Protein AF-A0A350XGF3-F1 (afdb_monomer_lite)

Sequence (106 aa):
MHIVAGIKLPKSADASDLYIQCNEAASINYQEDDKQVLLRQGDTLSTNSYFNSFYEFFYTKYTTLNNIYYLLQLEGDFEVTVRREFNENTKKEIVCQAKFENCQFS

Foldseek 3Di:
DDDPADQDQDLDPVCRQQRKDWDPQWDWDNPDPPTDTDDDPPIDIDRPHNRRDDPVVCCVVPHPDPDDDDDDFDAAKDKDWDWDADPPDRDIDTPDIDIDHRGDGD

pLDDT: mean 85.81, std 10.12, range [57.72, 96.62]

Structure (mmCIF, N/CA/C/O backbone):
data_AF-A0A350XGF3-F1
#
_entry.id   AF-A0A350XGF3-F1
#
loop_
_atom_site.group_PDB
_atom_site.id
_atom_site.type_symbol
_atom_site.label_atom_id
_atom_site.label_alt_id
_atom_site.label_comp_id
_atom_site.label_asym_id
_atom_site.label_entity_id
_atom_site.label_seq_id
_atom_site.pdbx_PDB_ins_code
_atom_site.Cartn_x
_atom_site.Cartn_y
_atom_site.Cartn_z
_atom_site.occupancy
_atom_site.B_iso_or_equiv
_atom_site.auth_seq_id
_atom_site.auth_comp_id
_atom_site.auth_asym_id
_atom_site.auth_atom_id
_atom_site.pdbx_PDB_model_num
ATOM 1 N N . MET A 1 1 ? -9.462 -13.672 -9.185 1.00 68.38 1 MET A N 1
ATOM 2 C CA . MET A 1 1 ? -8.614 -12.633 -8.562 1.00 68.38 1 MET A CA 1
ATOM 3 C C . MET A 1 1 ? -7.297 -13.282 -8.175 1.00 68.38 1 MET A C 1
ATOM 5 O O . MET A 1 1 ? -7.343 -14.312 -7.516 1.00 68.38 1 MET A O 1
ATOM 9 N N . HIS A 1 2 ? -6.158 -12.738 -8.605 1.00 84.88 2 HIS A N 1
ATOM 10 C CA . HIS A 1 2 ? -4.837 -13.223 -8.191 1.00 84.88 2 HIS A CA 1
ATOM 11 C C . HIS A 1 2 ? -4.149 -12.141 -7.365 1.00 84.88 2 HIS A C 1
ATOM 13 O O . HIS A 1 2 ? -4.083 -10.991 -7.791 1.00 84.88 2 HIS A O 1
ATOM 19 N N . ILE A 1 3 ? -3.667 -12.510 -6.180 1.00 87.75 3 ILE A N 1
ATOM 20 C CA . ILE A 1 3 ? -2.957 -11.591 -5.291 1.00 87.75 3 ILE A CA 1
ATOM 21 C C . ILE A 1 3 ? -1.519 -11.473 -5.798 1.00 87.75 3 ILE A C 1
ATOM 23 O O . ILE A 1 3 ? -0.777 -12.451 -5.774 1.00 87.75 3 ILE A O 1
ATOM 27 N N . VAL A 1 4 ? -1.140 -10.283 -6.272 1.00 88.75 4 VAL A N 1
ATOM 28 C CA . VAL A 1 4 ? 0.233 -9.993 -6.726 1.00 88.75 4 VAL A CA 1
ATOM 29 C C . VAL A 1 4 ? 1.136 -9.670 -5.533 1.00 88.75 4 VAL A C 1
ATOM 31 O O . VAL A 1 4 ? 2.258 -10.159 -5.444 1.00 88.75 4 VAL A O 1
ATOM 34 N N . ALA A 1 5 ? 0.627 -8.875 -4.592 1.00 87.75 5 ALA A N 1
ATOM 35 C CA . ALA A 1 5 ? 1.279 -8.539 -3.334 1.00 87.75 5 ALA A CA 1
ATOM 36 C C . ALA A 1 5 ? 0.217 -8.156 -2.293 1.00 87.75 5 ALA A C 1
ATOM 38 O O . ALA A 1 5 ? -0.853 -7.666 -2.654 1.00 87.75 5 ALA A O 1
ATOM 39 N N . GLY A 1 6 ? 0.519 -8.375 -1.014 1.00 88.06 6 GLY A N 1
ATOM 40 C CA . GLY A 1 6 ? -0.278 -7.886 0.112 1.00 88.06 6 GLY A CA 1
ATOM 41 C C . GLY A 1 6 ? 0.503 -6.842 0.904 1.00 88.06 6 GLY A C 1
ATOM 42 O O . GLY A 1 6 ? 1.731 -6.931 0.980 1.00 88.06 6 GLY A O 1
ATOM 43 N N . ILE A 1 7 ? -0.205 -5.880 1.499 1.00 88.31 7 ILE A N 1
ATOM 44 C CA . ILE A 1 7 ? 0.399 -4.900 2.407 1.00 88.31 7 ILE A CA 1
ATOM 45 C C . ILE A 1 7 ? 0.874 -5.641 3.660 1.00 88.31 7 ILE A C 1
ATOM 47 O O . ILE A 1 7 ? 0.113 -6.350 4.314 1.00 88.31 7 ILE A O 1
ATOM 51 N N . LYS A 1 8 ? 2.156 -5.497 3.981 1.00 89.06 8 LYS A N 1
ATOM 52 C CA . LYS A 1 8 ? 2.811 -6.112 5.132 1.00 89.06 8 LYS A CA 1
ATOM 53 C C . LYS A 1 8 ? 2.954 -5.093 6.250 1.00 89.06 8 LYS A C 1
ATOM 55 O O . LYS A 1 8 ? 3.437 -3.986 6.022 1.00 89.06 8 LYS A O 1
ATOM 60 N N . LEU A 1 9 ? 2.614 -5.503 7.465 1.00 86.69 9 LEU A N 1
ATOM 61 C CA . LEU A 1 9 ? 2.806 -4.698 8.666 1.00 86.69 9 LEU A CA 1
ATOM 62 C C . LEU A 1 9 ? 4.062 -5.133 9.428 1.00 86.69 9 LEU A C 1
ATOM 64 O O . LEU A 1 9 ? 4.348 -6.338 9.503 1.00 86.69 9 LEU A O 1
ATOM 68 N N . PRO A 1 10 ? 4.810 -4.179 10.008 1.00 86.31 10 PRO A N 1
ATOM 69 C CA . PRO A 1 10 ? 6.020 -4.490 10.753 1.00 86.31 10 PRO A CA 1
ATOM 70 C C . PRO A 1 10 ? 5.721 -5.396 11.959 1.00 86.31 10 PRO A C 1
ATOM 72 O O . PRO A 1 10 ? 4.613 -5.430 12.500 1.00 86.31 10 PRO A O 1
ATOM 75 N N . LYS A 1 11 ? 6.702 -6.216 12.356 1.00 82.31 11 LYS A N 1
ATOM 76 C CA . LYS A 1 11 ? 6.604 -7.092 13.544 1.00 82.31 11 LYS A CA 1
ATOM 77 C C . LYS A 1 11 ? 7.115 -6.422 14.820 1.00 82.31 11 LYS A C 1
ATOM 79 O O . LYS A 1 11 ? 6.727 -6.833 15.904 1.00 82.31 11 LYS A O 1
ATOM 84 N N . SER A 1 12 ? 7.958 -5.408 14.679 1.00 80.69 12 SER A N 1
ATOM 85 C CA . SER A 1 12 ? 8.492 -4.584 15.759 1.00 80.69 12 SER A CA 1
ATOM 86 C C . SER A 1 12 ? 8.779 -3.178 15.230 1.00 80.69 12 SER A C 1
ATOM 88 O O . SER A 1 12 ? 8.830 -2.968 14.014 1.00 80.69 12 SER A O 1
ATOM 90 N N . ALA A 1 13 ? 8.977 -2.228 16.142 1.00 81.44 13 ALA A N 1
ATOM 91 C CA . ALA A 1 13 ? 9.246 -0.834 15.800 1.00 81.44 13 ALA A CA 1
ATOM 92 C C . ALA A 1 13 ? 10.589 -0.639 15.069 1.00 81.44 13 ALA A C 1
ATOM 94 O O . ALA A 1 13 ? 10.668 0.192 14.170 1.00 81.44 13 ALA A O 1
ATOM 95 N N . ASP A 1 14 ? 11.609 -1.446 15.389 1.00 84.12 14 ASP A N 1
ATOM 96 C CA . ASP A 1 14 ? 12.992 -1.277 14.903 1.00 84.12 14 ASP A CA 1
ATOM 97 C C . ASP A 1 14 ? 13.133 -1.270 13.373 1.00 84.12 14 ASP A C 1
ATOM 99 O O . ASP A 1 14 ? 14.100 -0.738 12.835 1.00 84.12 14 ASP A O 1
ATOM 103 N N . ALA A 1 15 ? 12.180 -1.879 12.664 1.00 84.62 15 ALA A N 1
ATOM 104 C CA . ALA A 1 15 ? 12.166 -1.956 11.207 1.00 84.62 15 ALA A CA 1
ATOM 105 C C . ALA A 1 15 ? 10.896 -1.348 10.590 1.00 84.62 15 ALA A C 1
ATOM 107 O O . ALA A 1 15 ? 10.608 -1.634 9.427 1.00 84.62 15 ALA A O 1
ATOM 108 N N . SER A 1 16 ? 10.123 -0.551 11.342 1.00 85.38 16 SER A N 1
ATOM 109 C CA . SER A 1 16 ? 8.821 -0.034 10.893 1.00 85.38 16 SER A CA 1
ATOM 110 C C . SER A 1 16 ? 8.916 0.707 9.559 1.00 85.38 16 SER A C 1
ATOM 112 O O . SER A 1 16 ? 8.124 0.430 8.658 1.00 85.38 16 SER A O 1
ATOM 114 N N . ASP A 1 17 ? 9.950 1.531 9.381 1.00 87.69 17 ASP A N 1
ATOM 115 C CA . ASP A 1 17 ? 10.154 2.371 8.193 1.00 87.69 17 ASP A CA 1
ATOM 116 C C . ASP A 1 17 ? 10.297 1.580 6.881 1.00 87.69 17 ASP A C 1
ATOM 118 O O . ASP A 1 17 ? 10.016 2.099 5.798 1.00 87.69 17 ASP A O 1
ATOM 122 N N . LEU A 1 18 ? 10.700 0.304 6.950 1.00 91.38 18 LEU A N 1
ATOM 123 C CA . LEU A 1 18 ? 10.783 -0.573 5.776 1.00 91.38 18 LEU A CA 1
ATOM 124 C C . LEU A 1 18 ? 9.408 -1.050 5.292 1.00 91.38 18 LEU A C 1
ATOM 126 O O . LEU A 1 18 ? 9.285 -1.510 4.155 1.00 91.38 18 LEU A O 1
ATOM 130 N N . TYR A 1 19 ? 8.389 -0.960 6.146 1.00 90.75 19 TYR A N 1
ATOM 131 C CA . TYR A 1 19 ? 7.033 -1.429 5.884 1.00 90.75 19 TYR A CA 1
ATOM 132 C C . TYR A 1 19 ? 6.064 -0.261 5.738 1.00 90.75 19 TYR A C 1
ATOM 134 O O . TYR A 1 19 ? 5.334 -0.193 4.751 1.00 90.75 19 TYR A O 1
ATOM 142 N N . ILE A 1 20 ? 6.039 0.669 6.684 1.00 90.00 20 ILE A N 1
ATOM 143 C CA . ILE A 1 20 ? 5.048 1.739 6.729 1.00 90.00 20 ILE A CA 1
ATOM 144 C C . ILE A 1 20 ? 5.659 2.984 7.360 1.00 90.00 20 ILE A C 1
ATOM 146 O O . ILE A 1 20 ? 6.419 2.899 8.320 1.00 90.00 20 ILE A O 1
ATOM 150 N N . GLN A 1 21 ? 5.258 4.139 6.841 1.00 88.94 21 GLN A N 1
ATOM 151 C CA . GLN A 1 21 ? 5.547 5.440 7.421 1.00 88.94 21 GLN A CA 1
ATOM 152 C C . GLN A 1 21 ? 4.249 6.044 7.959 1.00 88.94 21 GLN A C 1
ATOM 154 O O . GLN A 1 21 ? 3.282 6.229 7.218 1.00 88.94 21 GLN A O 1
ATOM 159 N N . CYS A 1 22 ? 4.252 6.345 9.249 1.00 83.50 22 CYS A N 1
ATOM 160 C CA . CYS A 1 22 ? 3.168 6.999 9.971 1.00 83.50 22 CYS A CA 1
ATOM 161 C C . CYS A 1 22 ? 3.643 8.381 10.429 1.00 83.50 22 CYS A C 1
ATOM 163 O O . CYS A 1 22 ? 4.821 8.553 10.744 1.00 83.50 22 CYS A O 1
ATOM 165 N N . ASN A 1 23 ? 2.742 9.360 10.512 1.00 80.12 23 ASN A N 1
ATOM 166 C CA . ASN A 1 23 ? 3.004 10.538 11.341 1.00 80.12 23 ASN A CA 1
ATOM 167 C C . ASN A 1 23 ? 2.988 10.145 12.837 1.00 80.12 23 ASN A C 1
ATOM 169 O O . ASN A 1 23 ? 2.467 9.092 13.197 1.00 80.12 23 ASN A O 1
ATOM 173 N N . GLU A 1 24 ? 3.538 10.990 13.719 1.00 65.31 24 GLU A N 1
ATOM 174 C CA . GLU A 1 24 ? 3.700 10.691 15.162 1.00 65.31 24 GLU A CA 1
ATOM 175 C C . GLU A 1 24 ? 2.395 10.323 15.896 1.00 65.31 24 GLU A C 1
ATOM 177 O O . GLU A 1 24 ? 2.433 9.733 16.975 1.00 65.31 24 GLU A O 1
ATOM 182 N N . ALA A 1 25 ? 1.241 10.677 15.331 1.00 61.78 25 ALA A N 1
ATOM 183 C CA . ALA A 1 25 ? -0.070 10.444 15.922 1.00 61.78 25 ALA A CA 1
ATOM 184 C C . ALA A 1 25 ? -0.704 9.090 15.543 1.00 61.78 25 ALA A C 1
ATOM 186 O O . ALA A 1 25 ? -1.579 8.618 16.276 1.00 61.78 25 ALA A O 1
ATOM 187 N N . ALA A 1 26 ? -0.228 8.435 14.479 1.00 67.88 26 ALA A N 1
ATOM 188 C CA . ALA A 1 26 ? -0.713 7.127 14.055 1.00 67.88 26 ALA A CA 1
ATOM 189 C C . ALA A 1 26 ? -0.006 5.988 14.810 1.00 67.88 26 ALA A C 1
ATOM 191 O O . ALA A 1 26 ? 1.211 5.997 15.007 1.00 67.88 26 ALA A O 1
ATOM 192 N N . SER A 1 27 ? -0.771 4.969 15.214 1.00 70.62 27 SER A N 1
ATOM 193 C CA . SER A 1 27 ? -0.268 3.849 16.022 1.00 70.62 27 SER A CA 1
ATOM 194 C C . SER A 1 27 ? -0.515 2.503 15.345 1.00 70.62 27 SER A C 1
ATOM 196 O O . SER A 1 27 ? -1.610 2.235 14.850 1.00 70.62 27 SER A O 1
ATOM 198 N N . ILE A 1 28 ? 0.503 1.641 15.350 1.00 74.00 28 ILE A N 1
ATOM 199 C CA . ILE A 1 28 ? 0.420 0.265 14.848 1.00 74.00 28 ILE A CA 1
ATOM 200 C C . ILE A 1 28 ? 0.347 -0.670 16.054 1.00 74.00 28 ILE A C 1
ATOM 202 O O . ILE A 1 28 ? 1.224 -0.626 16.920 1.00 74.00 28 ILE A O 1
ATOM 206 N N . ASN A 1 29 ? -0.672 -1.530 16.109 1.00 73.50 29 ASN A N 1
ATOM 207 C CA . ASN A 1 29 ? -0.715 -2.601 17.099 1.00 73.50 29 ASN A CA 1
ATOM 208 C C . ASN A 1 29 ? 0.139 -3.784 16.616 1.00 73.50 29 ASN A C 1
ATOM 210 O O . ASN A 1 29 ? -0.179 -4.444 15.629 1.00 73.50 29 ASN A O 1
ATOM 214 N N . TYR A 1 30 ? 1.251 -4.049 17.303 1.00 70.38 30 TYR A N 1
ATOM 215 C CA . TYR A 1 30 ? 2.193 -5.113 16.936 1.00 70.38 30 TYR A CA 1
ATOM 216 C C . TYR A 1 30 ? 1.843 -6.484 17.537 1.00 70.38 30 TYR A C 1
ATOM 218 O O . TYR A 1 30 ? 2.486 -7.470 17.175 1.00 70.38 30 TYR A O 1
ATOM 226 N N . GLN A 1 31 ? 0.884 -6.542 18.470 1.00 62.44 31 GLN A N 1
ATOM 227 C CA . GLN A 1 31 ? 0.633 -7.708 19.330 1.00 62.44 31 GLN A CA 1
ATOM 228 C C . GLN A 1 31 ? -0.510 -8.616 18.858 1.00 62.44 31 GLN A C 1
ATOM 230 O O . GLN A 1 31 ? -0.642 -9.720 19.378 1.00 62.44 31 GLN A O 1
ATOM 235 N N . GLU A 1 32 ? -1.324 -8.182 17.897 1.00 60.09 32 GLU A N 1
ATOM 236 C CA . GLU A 1 32 ? -2.479 -8.949 17.420 1.00 60.09 32 GLU A CA 1
ATOM 237 C C . GLU A 1 32 ? -2.164 -9.724 16.134 1.00 60.09 32 GLU A C 1
ATOM 239 O O . GLU A 1 32 ? -1.429 -9.248 15.264 1.00 60.09 32 GLU A O 1
ATOM 244 N N . ASP A 1 33 ? -2.735 -10.928 16.019 1.00 57.81 33 ASP A N 1
ATOM 245 C CA . ASP A 1 33 ? -2.680 -11.744 14.797 1.00 57.81 33 ASP A CA 1
ATOM 246 C C . ASP A 1 33 ? -3.462 -11.087 13.645 1.00 57.81 33 ASP A C 1
ATOM 248 O O . ASP A 1 33 ? -3.108 -11.267 12.478 1.00 57.81 33 ASP A O 1
ATOM 252 N N . ASP A 1 34 ? -4.468 -10.269 13.974 1.00 62.75 34 ASP A N 1
ATOM 253 C CA . ASP A 1 34 ? -5.240 -9.454 13.036 1.00 62.75 34 ASP A CA 1
ATOM 254 C C . ASP A 1 34 ? -4.748 -8.003 13.082 1.00 62.75 34 ASP A C 1
ATOM 256 O O . ASP A 1 34 ? -5.314 -7.124 13.731 1.00 62.75 34 ASP A O 1
ATOM 260 N N . LYS A 1 35 ? -3.581 -7.773 12.479 1.00 69.12 35 LYS A N 1
ATOM 261 C CA . LYS A 1 35 ? -2.896 -6.482 12.562 1.00 69.12 35 LYS A CA 1
ATOM 262 C C . LYS A 1 35 ? -3.694 -5.397 11.837 1.00 69.12 35 LYS A C 1
ATOM 264 O O . LYS A 1 35 ? -3.641 -5.289 10.613 1.00 69.12 35 LYS A O 1
ATOM 269 N N . GLN A 1 36 ? -4.360 -4.549 12.607 1.00 78.19 36 GLN A N 1
ATOM 270 C CA . GLN A 1 36 ? -5.010 -3.337 12.119 1.00 78.19 36 GLN A CA 1
ATOM 271 C C . GLN A 1 36 ? -4.119 -2.112 12.360 1.00 78.19 36 GLN A C 1
ATOM 273 O O . GLN A 1 36 ? -3.313 -2.065 13.296 1.00 78.19 36 GLN A O 1
ATOM 278 N N . VAL A 1 37 ? -4.254 -1.104 11.499 1.00 82.75 37 VAL A N 1
ATOM 279 C CA . VAL A 1 37 ? -3.623 0.207 11.696 1.00 82.75 37 VAL A CA 1
ATOM 280 C C . VAL A 1 37 ? -4.703 1.173 12.152 1.00 82.75 37 VAL A C 1
ATOM 282 O O . VAL A 1 37 ? -5.679 1.387 11.438 1.00 82.75 37 VAL A O 1
ATOM 285 N N . LEU A 1 38 ? -4.518 1.762 13.333 1.00 85.38 38 LEU A N 1
ATOM 286 C CA . LEU A 1 38 ? -5.447 2.739 13.886 1.00 85.38 38 LEU A CA 1
ATOM 287 C C . LEU A 1 38 ? -4.954 4.148 13.557 1.00 85.38 38 LEU A C 1
ATOM 289 O O . LEU A 1 38 ? -3.847 4.538 13.941 1.00 85.38 38 LEU A O 1
ATOM 293 N N . LEU A 1 39 ? -5.800 4.898 12.854 1.00 85.88 39 LEU A N 1
ATOM 294 C CA . LEU A 1 39 ? -5.564 6.281 12.454 1.00 85.88 39 LEU A CA 1
ATOM 295 C C . LEU A 1 39 ? -6.563 7.195 13.164 1.00 85.88 39 LEU A C 1
ATOM 297 O O . LEU A 1 39 ? -7.751 6.886 13.252 1.00 85.88 39 LEU A O 1
ATOM 301 N N . ARG A 1 40 ? -6.089 8.332 13.669 1.00 86.75 40 ARG A N 1
ATOM 302 C CA . ARG A 1 40 ? -6.935 9.424 14.157 1.00 86.75 40 ARG A CA 1
ATOM 303 C C . ARG A 1 40 ? -7.232 10.397 13.022 1.00 86.75 40 ARG A C 1
ATOM 305 O O . ARG A 1 40 ? -6.578 10.403 11.981 1.00 86.75 40 ARG A O 1
ATOM 312 N N . GLN A 1 41 ? -8.228 11.254 13.226 1.00 86.75 41 GLN A N 1
ATOM 313 C CA . GLN A 1 41 ? -8.546 12.291 12.252 1.00 86.75 41 GLN A CA 1
ATOM 314 C C . GLN A 1 41 ? -7.327 13.192 12.003 1.00 86.75 41 GLN A C 1
ATOM 316 O O . GLN A 1 41 ? -6.757 13.749 12.939 1.00 86.75 41 GLN A O 1
ATOM 321 N N . GLY A 1 42 ? -6.966 13.351 10.729 1.00 86.19 42 GLY A N 1
ATOM 322 C CA . GLY A 1 42 ? -5.793 14.118 10.304 1.00 86.19 42 GLY A CA 1
ATOM 323 C C . GLY A 1 42 ? -4.508 13.295 10.195 1.00 86.19 42 GLY A C 1
ATOM 324 O O . GLY A 1 42 ? -3.505 13.823 9.712 1.00 86.19 42 GLY A O 1
ATOM 325 N N . ASP A 1 43 ? -4.528 12.017 10.580 1.00 89.19 43 ASP A N 1
ATOM 326 C CA . ASP A 1 43 ? -3.368 11.151 10.419 1.00 89.19 43 ASP A CA 1
ATOM 327 C C . ASP A 1 43 ? -3.112 10.785 8.965 1.00 89.19 43 ASP A C 1
ATOM 329 O O . ASP A 1 43 ? -4.008 10.747 8.122 1.00 89.19 43 ASP A O 1
ATOM 333 N N . THR A 1 44 ? -1.842 10.523 8.661 1.00 89.50 44 THR A N 1
ATOM 334 C CA . THR A 1 44 ? -1.419 10.092 7.332 1.00 89.50 44 THR A CA 1
ATOM 335 C C . THR A 1 44 ? -0.593 8.826 7.442 1.00 89.50 44 THR A C 1
ATOM 337 O O . THR A 1 44 ? 0.415 8.777 8.147 1.00 89.50 44 THR A O 1
ATOM 340 N N . LEU A 1 45 ? -1.020 7.823 6.680 1.00 90.62 45 LEU A N 1
ATOM 341 C CA . LEU A 1 45 ? -0.330 6.560 6.494 1.00 90.62 45 LEU A CA 1
ATOM 342 C C . LEU A 1 45 ? 0.259 6.520 5.085 1.00 90.62 45 LEU A C 1
ATOM 344 O O . LEU A 1 45 ? -0.452 6.722 4.100 1.00 90.62 45 LEU A O 1
ATOM 348 N N . SER A 1 46 ? 1.547 6.221 4.977 1.00 91.38 46 SER A N 1
ATOM 349 C CA . SER A 1 46 ? 2.211 5.976 3.702 1.00 91.38 46 SER A CA 1
ATOM 350 C C . SER A 1 46 ? 2.740 4.549 3.650 1.00 91.38 46 SER A C 1
ATOM 352 O O . SER A 1 46 ? 3.540 4.123 4.482 1.00 91.38 46 SER A O 1
ATOM 354 N N . THR A 1 47 ? 2.322 3.818 2.619 1.00 92.19 47 THR A N 1
ATOM 355 C CA . THR A 1 47 ? 2.887 2.513 2.258 1.00 92.19 47 THR A CA 1
ATOM 356 C C . THR A 1 47 ? 3.979 2.635 1.196 1.00 92.19 47 THR A C 1
ATOM 358 O O . THR A 1 47 ? 4.360 1.625 0.607 1.00 92.19 47 THR A O 1
ATOM 361 N N . ASN A 1 48 ? 4.478 3.851 0.924 1.00 91.69 48 ASN A N 1
ATOM 362 C CA . ASN A 1 48 ? 5.655 4.036 0.080 1.00 91.69 48 ASN A CA 1
ATOM 363 C C . ASN A 1 48 ? 6.905 3.608 0.858 1.00 91.69 48 ASN A C 1
ATOM 365 O O . ASN A 1 48 ? 7.551 4.411 1.530 1.00 91.69 48 ASN A O 1
ATOM 369 N N . SER A 1 49 ? 7.193 2.315 0.812 1.00 92.31 49 SER A N 1
ATOM 370 C CA . SER A 1 49 ? 8.240 1.666 1.587 1.00 92.31 49 SER A CA 1
ATOM 371 C C . SER A 1 49 ? 8.815 0.485 0.814 1.00 92.31 49 SER A C 1
ATOM 373 O O . SER A 1 49 ? 8.251 0.029 -0.182 1.00 92.31 49 SER A O 1
ATOM 375 N N . TYR A 1 50 ? 9.932 -0.052 1.297 1.00 92.94 50 TYR A N 1
ATOM 376 C CA . TYR A 1 50 ? 10.614 -1.160 0.636 1.00 92.94 50 TYR A CA 1
ATOM 377 C C . TYR A 1 50 ? 9.709 -2.387 0.427 1.00 92.94 50 TYR A C 1
ATOM 379 O O . TYR A 1 50 ? 9.716 -2.992 -0.643 1.00 92.94 50 TYR A O 1
ATOM 387 N N . PHE A 1 51 ? 8.914 -2.761 1.434 1.00 92.50 51 PHE A N 1
ATOM 388 C CA . PHE A 1 51 ? 8.089 -3.969 1.359 1.00 92.50 51 PHE A CA 1
ATOM 389 C C . PHE A 1 51 ? 6.706 -3.766 0.737 1.00 92.50 51 PHE A C 1
ATOM 391 O O . PHE A 1 51 ? 6.121 -4.760 0.300 1.00 92.50 51 PHE A O 1
ATOM 398 N N . ASN A 1 52 ? 6.185 -2.534 0.711 1.00 93.50 52 ASN A N 1
ATOM 399 C CA . ASN A 1 52 ? 4.803 -2.260 0.302 1.00 93.50 52 ASN A CA 1
ATOM 400 C C . ASN A 1 52 ? 4.670 -1.417 -0.976 1.00 93.50 52 ASN A C 1
ATOM 402 O O . ASN A 1 52 ? 3.570 -1.336 -1.527 1.00 93.50 52 ASN A O 1
ATOM 406 N N . SER A 1 53 ? 5.761 -0.848 -1.497 1.00 92.62 53 SER A N 1
ATOM 407 C CA . SER A 1 53 ? 5.756 -0.205 -2.813 1.00 92.62 53 SER A CA 1
ATOM 408 C C . SER A 1 53 ? 5.652 -1.230 -3.943 1.00 92.62 53 SER A C 1
ATOM 410 O O . SER A 1 53 ? 6.274 -2.294 -3.925 1.00 92.62 53 SER A O 1
ATOM 412 N N . PHE A 1 54 ? 4.881 -0.890 -4.976 1.00 92.50 54 PHE A N 1
ATOM 413 C CA . PHE A 1 54 ? 4.773 -1.703 -6.183 1.00 92.50 54 PHE A CA 1
ATOM 414 C C . PHE A 1 54 ? 5.829 -1.280 -7.209 1.00 92.50 54 PHE A C 1
ATOM 416 O O . PHE A 1 54 ? 5.757 -0.195 -7.786 1.00 92.50 54 PHE A O 1
ATOM 423 N N . TYR A 1 55 ? 6.808 -2.148 -7.466 1.00 91.31 55 TYR A N 1
ATOM 424 C CA . TYR A 1 55 ? 7.887 -1.869 -8.413 1.00 91.31 55 TYR A CA 1
ATOM 425 C C . TYR A 1 55 ? 7.470 -2.133 -9.866 1.00 91.31 55 TYR A C 1
ATOM 427 O O . TYR A 1 55 ? 7.914 -3.098 -10.493 1.00 91.31 55 TYR A O 1
ATOM 435 N N . GLU A 1 56 ? 6.627 -1.250 -10.401 1.00 90.50 56 GLU A N 1
ATOM 436 C CA . GLU A 1 56 ? 6.021 -1.339 -11.737 1.00 90.50 56 GLU A CA 1
ATOM 437 C C . GLU A 1 56 ? 7.002 -1.756 -12.842 1.00 90.50 56 GLU A C 1
ATOM 439 O O . GLU A 1 56 ? 6.677 -2.630 -13.643 1.00 90.50 56 GLU A O 1
ATOM 444 N N . PHE A 1 57 ? 8.213 -1.190 -12.857 1.00 90.94 57 PHE A N 1
ATOM 445 C CA . PHE A 1 57 ? 9.233 -1.471 -13.873 1.00 90.94 57 PHE A CA 1
ATOM 446 C C . PHE A 1 57 ? 9.536 -2.967 -14.046 1.00 90.94 57 PHE A C 1
ATOM 448 O O . PHE A 1 57 ? 9.690 -3.447 -15.167 1.00 90.94 57 PHE A O 1
ATOM 455 N N . PHE A 1 58 ? 9.627 -3.728 -12.951 1.00 92.44 58 PHE A N 1
ATOM 456 C CA . PHE A 1 58 ? 9.922 -5.159 -13.045 1.00 92.44 58 PHE A CA 1
ATOM 457 C C . PHE A 1 58 ? 8.722 -5.940 -13.584 1.00 92.44 58 PHE A C 1
ATOM 459 O O . PHE A 1 58 ? 8.897 -6.858 -14.383 1.00 92.44 58 PHE A O 1
ATOM 466 N N . TYR A 1 59 ? 7.504 -5.558 -13.203 1.00 92.44 59 TYR A N 1
ATOM 467 C CA . TYR A 1 59 ? 6.297 -6.240 -13.662 1.00 92.44 59 TYR A CA 1
ATOM 468 C C . TYR A 1 59 ? 6.036 -5.993 -15.145 1.00 92.44 59 TYR A C 1
ATOM 470 O O . TYR A 1 59 ? 5.777 -6.9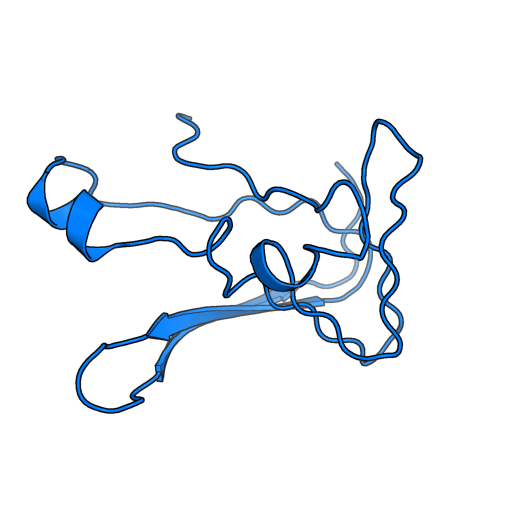48 -15.875 1.00 92.44 59 TYR A O 1
ATOM 478 N N . THR A 1 60 ? 6.180 -4.757 -15.618 1.00 91.69 60 THR A N 1
ATOM 479 C CA . THR A 1 60 ? 5.996 -4.435 -17.042 1.00 91.69 60 THR A CA 1
ATOM 480 C C . THR A 1 60 ? 7.079 -5.055 -17.923 1.00 91.69 60 THR A C 1
ATOM 482 O O . THR A 1 60 ? 6.812 -5.400 -19.071 1.00 91.69 60 THR A O 1
ATOM 485 N N . LYS A 1 61 ? 8.296 -5.246 -17.396 1.00 95.12 61 LYS A N 1
ATOM 486 C CA . LYS A 1 61 ? 9.409 -5.847 -18.141 1.00 95.12 61 LYS A CA 1
ATOM 487 C C . LYS A 1 61 ? 9.352 -7.373 -18.221 1.00 95.12 61 LYS A C 1
ATOM 489 O O . LYS A 1 61 ? 9.761 -7.935 -19.235 1.00 95.12 61 LYS A O 1
ATOM 494 N N . TYR A 1 62 ? 8.915 -8.042 -17.155 1.00 96.31 62 TYR A N 1
ATOM 495 C CA . TYR A 1 62 ? 9.064 -9.497 -17.014 1.00 96.31 62 TYR A CA 1
ATOM 496 C C . TYR A 1 62 ? 7.739 -10.266 -16.940 1.00 96.31 62 TYR A C 1
ATOM 498 O O . TYR A 1 62 ? 7.754 -11.482 -16.763 1.00 96.31 62 TYR A O 1
ATOM 506 N N . THR A 1 63 ? 6.592 -9.596 -17.072 1.00 94.50 63 THR A N 1
ATOM 507 C CA . THR A 1 63 ? 5.268 -10.234 -17.020 1.00 94.50 63 THR A CA 1
ATOM 508 C C . THR A 1 63 ? 4.334 -9.666 -18.092 1.00 94.50 63 THR A C 1
ATOM 510 O O . THR A 1 63 ? 4.629 -8.650 -18.711 1.00 94.50 63 THR A O 1
ATOM 513 N N . THR A 1 64 ? 3.183 -10.307 -18.300 1.00 93.75 64 THR A N 1
ATOM 514 C CA . THR A 1 64 ? 2.084 -9.800 -19.146 1.00 93.75 64 THR A CA 1
ATOM 515 C C . THR A 1 64 ? 1.013 -9.058 -18.334 1.00 93.75 64 THR A C 1
ATOM 517 O O . THR A 1 64 ? -0.127 -8.908 -18.779 1.00 93.75 64 THR A O 1
ATOM 520 N N . LEU A 1 65 ? 1.347 -8.633 -17.109 1.00 91.44 65 LEU A N 1
ATOM 521 C CA . LEU A 1 65 ? 0.434 -7.941 -16.207 1.00 91.44 65 LEU A CA 1
ATOM 522 C C . LEU A 1 65 ? 0.163 -6.523 -16.723 1.00 91.44 65 LEU A C 1
ATOM 524 O O . LEU A 1 65 ? 1.006 -5.639 -16.607 1.00 91.44 65 LEU A O 1
ATOM 528 N N . ASN A 1 66 ? -1.033 -6.313 -17.270 1.00 87.25 66 ASN A N 1
ATOM 529 C CA . ASN A 1 66 ? -1.421 -5.029 -17.863 1.00 87.25 66 ASN A CA 1
ATOM 530 C C . ASN A 1 66 ? -2.245 -4.143 -16.920 1.00 87.25 66 ASN A C 1
ATOM 532 O O . ASN A 1 66 ? -2.358 -2.949 -17.160 1.00 87.25 66 ASN A O 1
ATOM 536 N N . ASN A 1 67 ? -2.842 -4.721 -15.871 1.00 88.38 67 ASN A N 1
ATOM 537 C CA . ASN A 1 67 ? -3.696 -4.007 -14.925 1.00 88.38 67 ASN A CA 1
ATOM 538 C C . ASN A 1 67 ? -3.512 -4.562 -13.513 1.00 88.38 67 ASN A C 1
ATOM 540 O O . ASN A 1 67 ? -3.387 -5.774 -13.328 1.00 88.38 67 ASN A O 1
ATOM 544 N N . ILE A 1 68 ? -3.579 -3.670 -12.529 1.00 90.38 68 ILE A N 1
ATOM 545 C CA . ILE A 1 68 ? -3.693 -3.995 -11.108 1.00 90.38 68 ILE A CA 1
ATOM 546 C C . ILE A 1 68 ? -4.747 -3.092 -10.476 1.00 90.38 68 ILE A C 1
ATOM 548 O O . ILE A 1 68 ? -5.080 -2.036 -11.011 1.00 90.38 68 ILE A O 1
ATOM 552 N N . TYR A 1 69 ? -5.250 -3.497 -9.320 1.00 90.38 69 TYR A N 1
ATOM 553 C CA . TYR A 1 69 ? -6.066 -2.650 -8.466 1.00 90.38 69 TYR A CA 1
ATOM 554 C C . TYR A 1 69 ? -5.670 -2.889 -7.014 1.00 90.38 69 TYR A C 1
ATOM 556 O O . TYR A 1 69 ? -5.173 -3.961 -6.661 1.00 90.38 69 TYR A O 1
ATOM 564 N N . TYR A 1 70 ? -5.892 -1.879 -6.183 1.00 91.00 70 TYR A N 1
ATOM 565 C CA . TYR A 1 70 ? -5.723 -1.990 -4.743 1.00 91.00 70 TYR A CA 1
ATOM 566 C C . TYR A 1 70 ? -7.056 -2.386 -4.120 1.00 91.00 70 TYR A C 1
ATOM 568 O O . TYR A 1 70 ? -8.094 -1.815 -4.449 1.00 91.00 70 TYR A O 1
ATOM 576 N N . LEU A 1 71 ? -7.014 -3.369 -3.227 1.00 91.31 71 LEU A N 1
ATOM 577 C CA . LEU A 1 71 ? -8.137 -3.743 -2.380 1.00 91.31 71 LEU A CA 1
ATOM 578 C C . LEU A 1 71 ? -7.778 -3.352 -0.948 1.00 91.31 71 LEU A C 1
ATOM 580 O O . LEU A 1 71 ? -6.789 -3.850 -0.412 1.00 91.31 71 LEU A O 1
ATOM 584 N N . LEU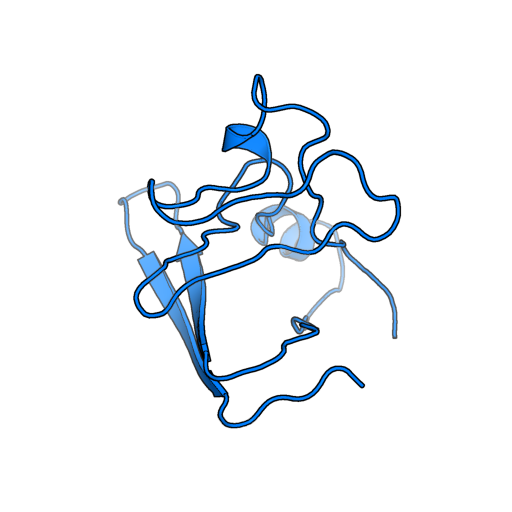 A 1 72 ? -8.553 -2.440 -0.365 1.00 89.94 72 LEU A N 1
ATOM 585 C CA . LEU A 1 72 ? -8.357 -1.928 0.990 1.00 89.94 72 LEU A CA 1
ATOM 586 C C . LEU A 1 72 ? -9.604 -2.233 1.819 1.00 89.94 72 LEU A C 1
ATOM 588 O O . LEU A 1 72 ? -10.719 -2.013 1.349 1.00 89.94 72 LEU A O 1
ATOM 592 N N . GLN A 1 73 ? -9.406 -2.719 3.041 1.00 90.62 73 GLN A N 1
ATOM 593 C CA . GLN A 1 73 ? -10.458 -2.842 4.048 1.00 90.62 73 GLN A CA 1
ATOM 594 C C . GLN A 1 73 ? -10.354 -1.631 4.974 1.00 90.62 73 GLN A C 1
ATOM 596 O O . GLN A 1 73 ? -9.315 -1.428 5.600 1.00 90.62 73 GLN A O 1
ATOM 601 N N . LEU A 1 74 ? -11.392 -0.797 4.991 1.00 91.19 74 LEU A N 1
ATOM 602 C CA . LEU A 1 74 ? -11.401 0.501 5.661 1.00 91.19 74 LEU A CA 1
ATOM 603 C C . LEU A 1 74 ? -12.639 0.619 6.559 1.00 91.19 74 LEU A C 1
ATOM 605 O O . LEU A 1 74 ? -13.726 0.197 6.167 1.00 91.19 74 LEU A O 1
ATOM 609 N N . GLU A 1 75 ? -12.480 1.254 7.718 1.00 92.81 75 GLU A N 1
ATOM 610 C CA . GLU A 1 75 ? -13.572 1.645 8.616 1.00 92.81 75 GLU A CA 1
ATOM 611 C C . GLU A 1 75 ? -13.449 3.140 8.935 1.00 92.81 75 GLU A C 1
ATOM 613 O O . GLU A 1 75 ? -12.436 3.575 9.482 1.00 92.81 75 GLU A O 1
ATOM 618 N N . GLY A 1 76 ? -14.451 3.935 8.544 1.00 93.56 76 GLY A N 1
ATOM 619 C CA . GLY A 1 76 ? -14.445 5.399 8.667 1.00 93.56 76 GLY A CA 1
ATOM 620 C C . GLY A 1 76 ? -14.275 6.156 7.343 1.00 93.56 76 GLY A C 1
ATOM 621 O O . GLY A 1 76 ? -14.618 5.649 6.271 1.00 93.56 76 GLY A O 1
ATOM 622 N N . ASP A 1 77 ? -13.770 7.388 7.435 1.00 95.19 77 ASP A N 1
ATOM 623 C CA . ASP A 1 77 ? -13.610 8.312 6.308 1.00 95.19 77 ASP A CA 1
ATOM 624 C C . ASP A 1 77 ? -12.135 8.461 5.920 1.00 95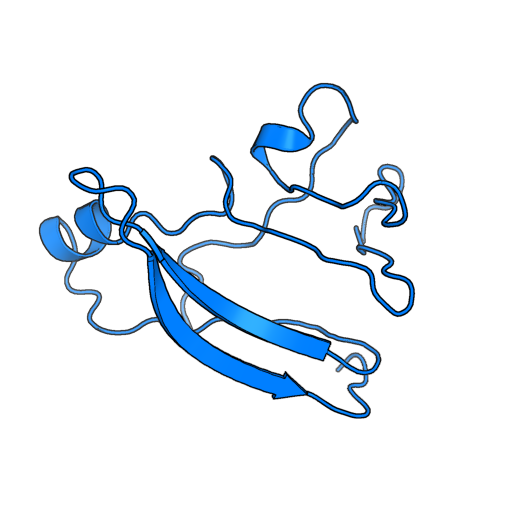.19 77 ASP A C 1
ATOM 626 O O . ASP A 1 77 ? -11.286 8.772 6.758 1.00 95.19 77 ASP A O 1
ATOM 630 N N . PHE A 1 78 ? -11.828 8.289 4.635 1.00 94.44 78 PHE A N 1
ATOM 631 C CA . PHE A 1 78 ? -10.461 8.305 4.125 1.00 94.44 78 PHE A CA 1
ATOM 632 C C . PHE A 1 78 ? -10.337 9.039 2.799 1.00 94.44 78 PHE A C 1
ATOM 634 O O . PHE A 1 78 ? -11.195 8.973 1.921 1.00 94.44 78 PHE A O 1
ATOM 641 N N . GLU A 1 79 ? -9.179 9.655 2.606 1.00 96.06 79 GLU A N 1
ATOM 642 C CA . GLU A 1 79 ? -8.697 10.058 1.295 1.00 96.06 79 GLU A CA 1
ATOM 643 C C . GLU A 1 79 ? -7.494 9.190 0.928 1.00 96.06 79 GLU A C 1
ATOM 645 O O . GLU A 1 79 ? -6.463 9.205 1.600 1.00 96.06 79 GLU A O 1
ATOM 650 N N . VAL A 1 80 ? -7.621 8.417 -0.149 1.00 95.38 80 VAL A N 1
ATOM 651 C CA . VAL A 1 80 ? -6.577 7.508 -0.625 1.00 95.38 80 VAL A CA 1
ATOM 652 C C . VAL A 1 80 ? -5.981 8.074 -1.901 1.00 95.38 80 VAL A C 1
ATOM 654 O O . VAL A 1 80 ? -6.691 8.388 -2.855 1.00 95.38 80 VAL A O 1
ATOM 657 N N . THR A 1 81 ? -4.654 8.185 -1.935 1.00 95.75 81 THR A N 1
ATOM 658 C CA . THR A 1 81 ? -3.916 8.635 -3.120 1.00 95.75 81 THR A CA 1
ATOM 659 C C . THR A 1 81 ? -2.892 7.589 -3.539 1.00 95.75 81 THR A C 1
ATOM 661 O O . THR A 1 81 ? -2.001 7.245 -2.764 1.00 95.75 81 THR A O 1
ATOM 664 N N . VAL A 1 82 ? -2.966 7.143 -4.792 1.00 94.50 82 VAL A N 1
ATOM 665 C CA . VAL A 1 82 ? -1.953 6.302 -5.436 1.00 94.50 82 VAL A CA 1
ATOM 666 C C . VAL A 1 82 ? -1.006 7.202 -6.217 1.00 94.50 82 VAL A C 1
ATOM 668 O O . VAL A 1 82 ? -1.436 8.008 -7.046 1.00 94.50 82 VAL A O 1
ATOM 671 N N . ARG A 1 83 ? 0.294 7.061 -5.957 1.00 93.19 83 ARG A N 1
ATOM 672 C CA . ARG A 1 83 ? 1.343 7.850 -6.606 1.00 93.19 83 ARG A CA 1
ATOM 673 C C . ARG A 1 83 ? 2.341 6.942 -7.313 1.00 93.19 83 ARG A C 1
ATOM 675 O O . ARG A 1 83 ? 2.653 5.867 -6.811 1.00 93.19 83 ARG A O 1
ATOM 682 N N . ARG A 1 84 ? 2.863 7.410 -8.444 1.00 91.94 84 ARG A N 1
ATOM 683 C CA . ARG A 1 84 ? 3.990 6.811 -9.165 1.00 91.94 84 ARG A CA 1
ATOM 684 C C . ARG A 1 84 ? 5.215 7.703 -8.995 1.00 91.94 84 ARG A C 1
ATOM 686 O O . ARG A 1 84 ? 5.124 8.920 -9.160 1.00 91.94 84 ARG A O 1
ATOM 693 N N . GLU A 1 85 ? 6.350 7.100 -8.659 1.00 89.38 85 GLU A N 1
ATOM 694 C CA . GLU A 1 85 ? 7.628 7.797 -8.487 1.00 89.38 85 GLU A CA 1
ATOM 695 C C . GLU A 1 85 ? 8.612 7.388 -9.586 1.00 89.38 85 GLU A C 1
ATOM 697 O O . GLU A 1 85 ? 8.674 6.222 -9.977 1.00 89.38 85 GLU A O 1
ATOM 702 N N . PHE A 1 86 ? 9.385 8.354 -10.088 1.00 84.88 86 PHE A N 1
ATOM 703 C CA . PHE A 1 86 ? 10.377 8.138 -11.142 1.00 84.88 86 PHE A CA 1
ATOM 704 C C . PHE A 1 86 ? 11.794 8.406 -10.620 1.00 84.88 86 PHE A C 1
ATOM 706 O O . PHE A 1 86 ? 12.047 9.452 -10.017 1.00 84.88 86 PHE A O 1
ATOM 713 N N . ASN A 1 87 ? 12.728 7.494 -10.915 1.00 72.56 87 ASN A N 1
ATOM 714 C CA . ASN A 1 87 ? 14.107 7.516 -10.402 1.00 72.56 87 ASN A CA 1
ATOM 715 C C . ASN A 1 87 ? 14.896 8.793 -10.739 1.00 72.56 87 ASN A C 1
ATOM 717 O O . ASN A 1 87 ? 15.800 9.162 -9.999 1.00 72.56 87 ASN A O 1
ATOM 721 N N . GLU A 1 88 ? 14.589 9.461 -11.852 1.00 65.12 88 GLU A N 1
ATOM 722 C CA . GLU A 1 88 ? 15.516 10.443 -12.429 1.00 65.12 88 GLU A CA 1
ATOM 723 C C . GLU A 1 88 ? 15.263 11.901 -12.025 1.00 65.12 88 GLU A C 1
ATOM 725 O O . GLU A 1 88 ? 16.109 12.735 -12.311 1.00 65.12 88 GLU A O 1
ATOM 730 N N . ASN A 1 89 ? 14.142 12.258 -11.378 1.00 57.72 89 ASN A N 1
ATOM 731 C CA . ASN A 1 89 ? 13.800 13.686 -11.203 1.00 57.72 89 ASN A CA 1
ATOM 732 C C . ASN A 1 89 ? 12.977 14.052 -9.951 1.00 57.72 89 ASN A C 1
ATOM 734 O O . ASN A 1 89 ? 12.319 15.091 -9.972 1.00 57.72 89 ASN A O 1
ATOM 738 N N . THR A 1 90 ? 12.900 13.189 -8.924 1.00 66.38 90 THR A N 1
ATOM 739 C CA . THR A 1 90 ? 11.957 13.354 -7.781 1.00 66.38 90 THR A CA 1
ATOM 740 C C . THR A 1 90 ? 10.516 13.677 -8.216 1.00 66.38 90 THR A C 1
ATOM 742 O O . THR A 1 90 ? 9.704 14.187 -7.443 1.00 66.38 90 THR A O 1
ATOM 745 N N . LYS A 1 91 ? 10.173 13.361 -9.471 1.00 78.19 91 LYS A N 1
ATOM 746 C CA . LYS A 1 91 ? 8.853 13.589 -10.040 1.00 78.19 91 LYS A CA 1
ATOM 747 C C . LYS A 1 91 ? 7.922 12.537 -9.468 1.00 78.19 91 LYS A C 1
ATOM 749 O O . LYS A 1 91 ? 8.202 11.339 -9.550 1.00 78.19 91 LYS A O 1
ATOM 754 N N . LYS A 1 92 ? 6.821 13.015 -8.901 1.00 86.50 92 LYS A N 1
ATOM 755 C CA . LYS A 1 92 ? 5.724 12.197 -8.400 1.00 86.50 92 LYS A CA 1
ATOM 756 C C . LYS A 1 92 ? 4.495 12.502 -9.238 1.00 86.50 92 LYS A C 1
ATOM 758 O O . LYS A 1 92 ? 4.128 13.664 -9.393 1.00 86.50 92 LYS A O 1
ATOM 763 N N . GLU A 1 93 ? 3.886 11.464 -9.780 1.00 92.94 93 GLU A N 1
ATOM 764 C CA . GLU A 1 93 ? 2.625 11.540 -10.511 1.00 92.94 93 GLU A CA 1
ATOM 765 C C . GLU A 1 93 ? 1.512 10.986 -9.620 1.00 92.94 93 GLU A C 1
ATOM 767 O O . GLU A 1 93 ? 1.679 9.932 -9.006 1.00 92.94 93 GLU A O 1
ATOM 772 N N . ILE A 1 94 ? 0.378 11.685 -9.533 1.00 94.06 94 ILE A N 1
ATOM 773 C CA . ILE A 1 94 ? -0.831 11.126 -8.921 1.00 94.06 94 ILE A CA 1
ATOM 774 C C . ILE A 1 94 ? -1.515 10.274 -9.986 1.00 94.06 94 ILE A C 1
ATOM 776 O O . ILE A 1 94 ? -1.989 10.796 -10.989 1.00 94.06 94 ILE A O 1
ATOM 780 N N . VAL A 1 95 ? -1.553 8.965 -9.756 1.00 93.25 95 VAL A N 1
ATOM 781 C CA . VAL A 1 95 ? -2.210 8.004 -10.652 1.00 93.25 95 VAL A CA 1
ATOM 782 C C . VAL A 1 95 ? -3.707 7.961 -10.367 1.00 93.25 95 VAL A C 1
ATOM 784 O O . VAL A 1 95 ? -4.524 7.879 -11.279 1.00 93.25 95 VAL A O 1
ATOM 787 N N . CYS A 1 96 ? -4.072 8.008 -9.087 1.00 93.06 96 CYS A N 1
ATOM 788 C CA . CYS A 1 96 ? -5.455 7.972 -8.637 1.00 93.06 96 CYS A CA 1
ATOM 789 C C . CYS A 1 96 ? -5.579 8.696 -7.296 1.00 93.06 96 CYS A C 1
ATOM 791 O O . CYS A 1 96 ? -4.688 8.606 -6.451 1.00 93.06 96 CYS A O 1
ATOM 793 N N . GLN A 1 97 ? -6.696 9.385 -7.098 1.00 96.19 97 GLN A N 1
ATOM 794 C CA . GLN A 1 97 ? -7.088 9.966 -5.824 1.00 96.19 97 GLN A CA 1
ATOM 795 C C . GLN A 1 97 ? -8.583 9.723 -5.645 1.00 96.19 97 GLN A C 1
ATOM 797 O O . GLN A 1 97 ? -9.370 10.018 -6.544 1.00 96.19 97 GLN A O 1
ATOM 802 N N . ALA A 1 98 ? -8.960 9.152 -4.509 1.00 95.88 98 ALA A N 1
ATOM 803 C CA . ALA A 1 98 ? -10.334 8.794 -4.205 1.00 95.88 98 ALA A CA 1
ATOM 804 C C . ALA A 1 98 ? -10.650 9.116 -2.746 1.00 95.88 98 ALA A C 1
ATOM 806 O O . ALA A 1 98 ? -9.816 8.923 -1.860 1.00 95.88 98 ALA A O 1
ATOM 807 N N . LYS A 1 99 ? -11.868 9.602 -2.514 1.00 96.62 99 LYS A N 1
ATOM 808 C CA . LYS A 1 99 ? -12.427 9.798 -1.179 1.00 96.62 99 LYS A CA 1
ATOM 809 C C . LYS A 1 99 ? -13.412 8.677 -0.897 1.00 96.62 99 LYS A C 1
ATOM 811 O O . LYS A 1 99 ? -14.220 8.336 -1.758 1.00 96.62 99 LYS A O 1
ATOM 816 N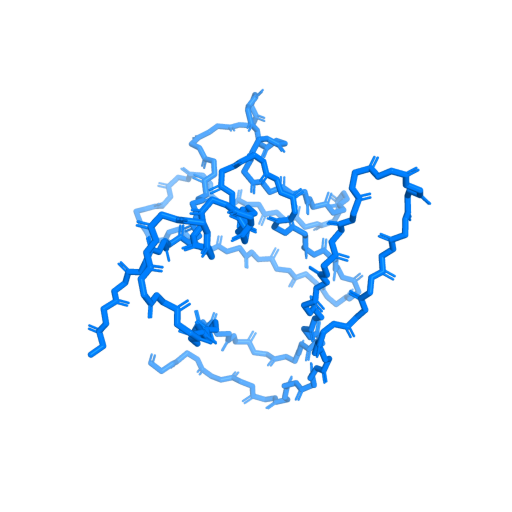 N . PHE A 1 100 ? -13.312 8.120 0.294 1.00 95.06 100 PHE A N 1
ATOM 817 C CA . PHE A 1 100 ? -14.127 7.031 0.791 1.00 95.06 100 PHE A CA 1
ATOM 818 C C . PHE A 1 100 ? -14.786 7.510 2.080 1.00 95.06 100 PHE A C 1
ATOM 820 O O . PHE A 1 100 ? -14.086 7.892 3.010 1.00 95.06 100 PHE A O 1
ATOM 827 N N . GLU A 1 101 ? -16.114 7.531 2.118 1.00 95.88 101 GLU A N 1
ATOM 828 C CA . GLU A 1 101 ? -16.889 8.043 3.253 1.00 95.88 101 GLU A CA 1
ATOM 829 C C . GLU A 1 101 ? -17.737 6.920 3.851 1.00 95.88 101 GLU A C 1
ATOM 831 O O . GLU A 1 101 ? -18.250 6.071 3.119 1.00 95.88 101 GLU A O 1
ATOM 836 N N . ASN A 1 102 ? -17.904 6.931 5.172 1.00 93.31 102 ASN A N 1
ATOM 837 C CA . ASN A 1 102 ? -18.687 5.976 5.951 1.00 93.31 102 ASN A CA 1
ATOM 838 C C . ASN A 1 102 ? -18.346 4.509 5.638 1.00 93.31 102 ASN A C 1
ATOM 840 O O . ASN A 1 102 ? -19.239 3.659 5.575 1.00 93.31 102 ASN A O 1
ATOM 844 N N . CYS A 1 103 ? -17.063 4.196 5.432 1.00 93.19 103 CYS A N 1
ATOM 845 C CA . CYS A 1 103 ? -16.639 2.822 5.184 1.00 93.19 103 CYS A CA 1
ATOM 846 C C . CYS A 1 103 ? -16.905 1.950 6.410 1.00 93.19 103 CYS A C 1
ATOM 848 O O . CYS A 1 103 ? -16.747 2.393 7.547 1.00 93.19 103 CYS A O 1
ATOM 850 N N . GLN A 1 104 ? -17.306 0.710 6.162 1.00 88.62 104 GLN A N 1
ATOM 851 C CA . GLN A 1 104 ? -17.557 -0.305 7.177 1.00 88.62 104 GLN A CA 1
ATOM 852 C C . GLN A 1 104 ? -16.727 -1.533 6.810 1.00 88.62 104 GLN A C 1
ATOM 854 O O . GLN A 1 104 ? -16.684 -1.893 5.629 1.00 88.62 104 GLN A O 1
ATOM 859 N N . PHE A 1 105 ? -16.095 -2.183 7.791 1.00 78.00 105 PHE A N 1
ATOM 860 C CA . PHE A 1 105 ? -15.429 -3.461 7.551 1.00 78.00 105 PHE A CA 1
ATOM 861 C C . PHE A 1 105 ? -16.441 -4.464 6.979 1.00 78.00 105 PHE A C 1
ATOM 863 O O . PHE A 1 105 ? -17.450 -4.775 7.612 1.00 78.00 105 PHE A O 1
ATOM 870 N N . SER A 1 106 ? -16.179 -4.930 5.758 1.00 59.62 106 SER A N 1
ATOM 871 C CA . SER A 1 106 ? -16.945 -5.973 5.066 1.00 59.62 106 SER A CA 1
ATOM 872 C C . SER A 1 106 ? -16.171 -7.278 5.027 1.00 59.62 106 SER A C 1
ATOM 874 O O . SER A 1 106 ? -14.969 -7.199 4.659 1.00 59.62 106 SER A O 1
#

Radius of gyration: 15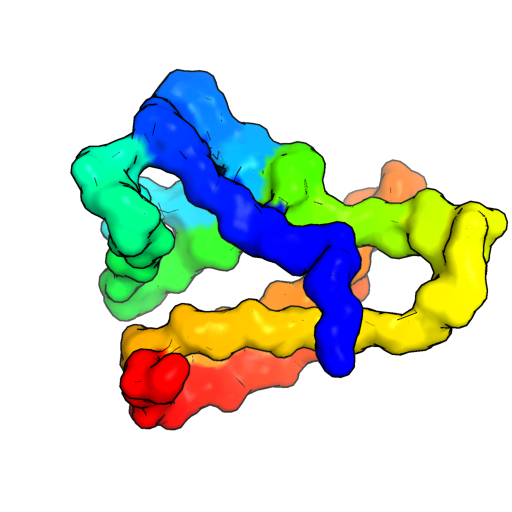.04 Å; chains: 1; bounding box: 34×27×38 Å

Secondary structure (DSSP, 8-state):
---S--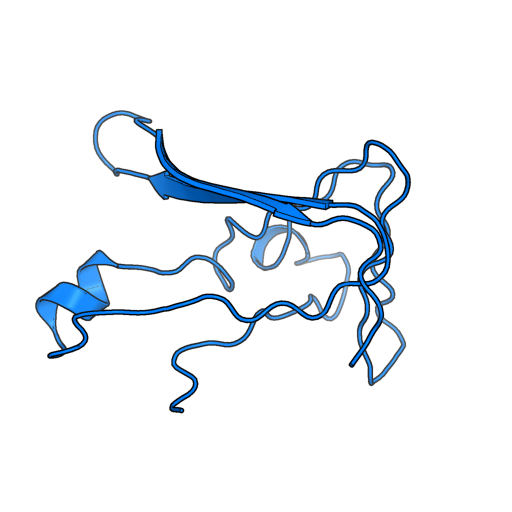PPPPSSGGGGGGT-EE-TT-EE--S-SS--EE--TT--EE--STTTS--HHHHHHHS------------EEEEEEEEEE-TTT--EEEEEEEEEEEE---